Protein AF-A0A914QBK5-F1 (afdb_monomer_lite)

Sequence (178 aa):
MEVYVLMELKKSNAKHFCDILDRGRANGYNFVVMTLVGPSFDFNITSPKSVKTVRHLAAEFLKENKLNKFKLKKSIVLQTVQHIHCIELTKGSLPWKHLESRDEIGQLKEKCRGESIKLLMGGCPKEYVTILDYIDNICYYHTPDYNLIRQHFKTALQINNLNEYPYDWENQPHQLNN

InterPro domains:
  IPR011009 Protein kinase-like domain superfamily [SSF56112] (2-170)
  IPR050235 Casein kinase 1/Serine/threonine-protein kinase-like [PTHR11909] (87-170)

Foldseek 3Di:
DVVVVLVLCVVVVQPPDWHWDDWDDDPNDTDTDTDDDDDDCVVPLQDAFDLLQLLVVVVSVLVRVVSCPPPPLPQLVVVVVSLLVSLSNRVSHDPCRPPDDPVVVVVVVVCCLPPVVCSRCVPHQPLSVVVSVQSVPDDSNDDDPSVSNSVSSVVSCVVVVHDSDDGPVVPPPPPPPD

Radius of gyration: 18.64 Å; chains: 1; bounding box: 45×42×41 Å

Organism: NCBI:txid227884

Structure (mmCIF, N/CA/C/O backbone):
data_AF-A0A914QBK5-F1
#
_entry.id   AF-A0A914QBK5-F1
#
loop_
_atom_site.group_PDB
_atom_site.id
_atom_site.type_symbol
_atom_site.label_atom_id
_atom_site.label_alt_id
_atom_site.label_comp_id
_atom_site.label_asym_id
_atom_site.label_entity_id
_atom_site.label_seq_id
_atom_site.pdbx_PDB_ins_code
_atom_site.Cartn_x
_atom_site.Cartn_y
_atom_site.Cartn_z
_atom_site.occupancy
_atom_site.B_iso_or_equiv
_atom_site.auth_seq_id
_atom_site.auth_comp_id
_atom_site.auth_asym_id
_atom_site.auth_atom_id
_atom_site.pdbx_PDB_model_num
ATOM 1 N N . MET A 1 1 ? 9.751 -9.970 -19.995 1.00 58.66 1 MET A N 1
ATOM 2 C CA . MET A 1 1 ? 8.440 -9.482 -19.511 1.00 58.66 1 MET A CA 1
ATOM 3 C C . MET A 1 1 ? 8.565 -8.070 -18.940 1.00 58.66 1 MET A C 1
ATOM 5 O O . MET A 1 1 ? 7.857 -7.195 -19.409 1.00 58.66 1 MET A O 1
ATOM 9 N N . GLU A 1 2 ? 9.510 -7.812 -18.034 1.00 72.56 2 GLU A N 1
ATOM 10 C CA . GLU A 1 2 ? 9.724 -6.500 -17.382 1.00 72.56 2 GLU A CA 1
ATOM 11 C C . GLU A 1 2 ? 9.991 -5.341 -18.352 1.00 72.56 2 GLU A C 1
ATOM 13 O O . GLU A 1 2 ? 9.315 -4.320 -18.305 1.00 72.56 2 GLU A O 1
ATOM 18 N N . VAL A 1 3 ? 10.903 -5.529 -19.308 1.00 82.06 3 VAL A N 1
ATOM 19 C CA . VAL A 1 3 ? 11.221 -4.522 -20.334 1.00 82.06 3 VAL A CA 1
ATOM 20 C C . VAL A 1 3 ? 9.985 -4.071 -21.121 1.00 82.06 3 VAL A C 1
ATOM 22 O O . VAL A 1 3 ? 9.839 -2.895 -21.435 1.00 82.06 3 VAL A O 1
ATOM 25 N N . TYR A 1 4 ? 9.103 -5.012 -21.467 1.00 79.00 4 TYR A N 1
ATOM 26 C CA . TYR A 1 4 ? 7.877 -4.709 -22.204 1.00 79.00 4 TYR A CA 1
ATOM 27 C C . TYR A 1 4 ? 6.926 -3.859 -21.354 1.00 79.00 4 TYR A C 1
ATOM 29 O O . TYR A 1 4 ? 6.390 -2.873 -21.844 1.00 79.00 4 TYR A O 1
ATOM 37 N N . VAL A 1 5 ? 6.787 -4.197 -20.069 1.00 77.19 5 VAL A N 1
ATOM 38 C CA . VAL A 1 5 ? 5.966 -3.435 -19.119 1.00 77.19 5 VAL A CA 1
ATOM 39 C C . VAL A 1 5 ? 6.478 -1.999 -18.989 1.00 77.19 5 VAL A C 1
ATOM 41 O O . VAL A 1 5 ? 5.698 -1.069 -19.168 1.00 77.19 5 VAL A O 1
ATOM 44 N N . LEU A 1 6 ? 7.784 -1.800 -18.776 1.00 79.19 6 LEU A N 1
ATOM 45 C CA . LEU A 1 6 ? 8.369 -0.455 -18.662 1.00 79.19 6 LEU A CA 1
ATOM 46 C C . LEU A 1 6 ? 8.215 0.371 -19.947 1.00 79.19 6 LEU A C 1
ATOM 48 O O . LEU A 1 6 ? 7.968 1.573 -19.887 1.00 79.19 6 LEU A O 1
ATOM 52 N N . MET A 1 7 ? 8.304 -0.262 -21.120 1.00 80.25 7 MET A N 1
ATOM 53 C CA . MET A 1 7 ? 8.061 0.424 -22.392 1.00 80.25 7 MET A CA 1
ATOM 54 C C . MET A 1 7 ? 6.616 0.894 -22.548 1.00 80.25 7 MET A C 1
ATOM 56 O O . MET A 1 7 ? 6.386 2.012 -23.006 1.00 80.25 7 MET A O 1
ATOM 60 N N . GLU A 1 8 ? 5.642 0.061 -22.187 1.00 78.62 8 GLU A N 1
ATOM 61 C CA . GLU A 1 8 ? 4.226 0.433 -22.258 1.00 78.62 8 GLU A CA 1
ATOM 62 C C . GLU A 1 8 ? 3.874 1.526 -21.241 1.00 78.62 8 GLU A C 1
ATOM 64 O O . GLU A 1 8 ? 3.159 2.471 -21.577 1.00 78.62 8 GLU A O 1
ATOM 69 N N . LEU A 1 9 ? 4.448 1.465 -20.037 1.00 76.31 9 LEU A N 1
ATOM 70 C CA . LEU A 1 9 ? 4.283 2.500 -19.015 1.00 76.31 9 LEU A CA 1
ATOM 71 C C . LEU A 1 9 ? 4.837 3.852 -19.481 1.00 76.31 9 LEU A C 1
ATOM 73 O O . LEU A 1 9 ? 4.126 4.856 -19.394 1.00 76.31 9 LEU A O 1
ATOM 77 N N . LYS A 1 10 ? 6.030 3.864 -20.088 1.00 82.06 10 LYS A N 1
ATOM 78 C CA . LYS A 1 10 ? 6.623 5.070 -20.682 1.00 82.06 10 LYS A CA 1
ATOM 79 C C . LYS A 1 10 ? 5.752 5.657 -21.796 1.00 82.06 10 LYS A C 1
ATOM 81 O O . LYS A 1 10 ? 5.478 6.853 -21.798 1.00 82.06 10 LYS A O 1
ATOM 86 N N . LYS A 1 11 ? 5.241 4.824 -22.715 1.00 82.12 11 LYS A N 1
ATOM 87 C CA . LYS A 1 11 ? 4.301 5.269 -23.771 1.00 82.12 11 LYS A CA 1
ATOM 88 C C . LYS A 1 11 ? 3.033 5.891 -23.196 1.00 82.12 11 LYS A C 1
ATOM 90 O O . LYS A 1 11 ? 2.472 6.810 -23.782 1.00 82.12 11 LYS 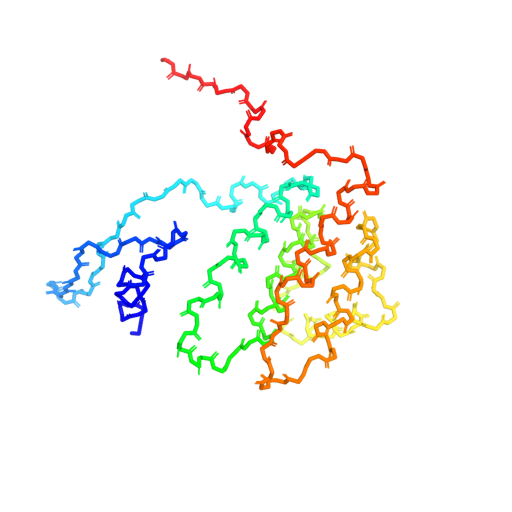A O 1
ATOM 95 N N . SER A 1 12 ? 2.573 5.368 -22.065 1.00 74.94 12 SER A N 1
ATOM 96 C CA . SER A 1 12 ? 1.387 5.865 -21.376 1.00 74.94 12 SER A CA 1
ATOM 97 C C . SER A 1 12 ? 1.640 7.096 -20.496 1.00 74.94 12 SER A C 1
ATOM 99 O O . SER A 1 12 ? 0.701 7.600 -19.882 1.00 74.94 12 SER A O 1
ATOM 101 N N . ASN A 1 13 ? 2.883 7.594 -20.463 1.00 75.50 13 ASN A N 1
ATOM 102 C CA . ASN A 1 13 ? 3.324 8.711 -19.632 1.00 75.50 13 ASN A CA 1
ATOM 103 C C . ASN A 1 13 ? 2.997 8.492 -18.140 1.00 75.50 13 ASN A C 1
ATOM 105 O O . ASN A 1 13 ? 2.499 9.390 -17.452 1.00 75.50 13 ASN A O 1
ATOM 109 N N . ALA A 1 14 ? 3.219 7.260 -17.664 1.00 69.94 14 ALA A N 1
ATOM 110 C CA . ALA A 1 14 ? 3.072 6.903 -16.258 1.00 69.94 14 ALA A CA 1
ATOM 111 C C . ALA A 1 14 ? 4.100 7.676 -15.418 1.00 69.94 14 ALA A C 1
ATOM 113 O O . ALA A 1 14 ? 5.273 7.720 -15.772 1.00 69.94 14 ALA A O 1
ATOM 114 N N . LYS A 1 15 ? 3.664 8.307 -14.324 1.00 65.88 15 LYS A N 1
ATOM 115 C CA . LYS A 1 15 ? 4.481 9.298 -13.602 1.00 65.88 15 LYS A CA 1
ATOM 116 C C . LYS A 1 15 ? 5.335 8.739 -12.463 1.00 65.88 15 LYS A C 1
ATOM 118 O O . LYS A 1 15 ? 6.256 9.427 -12.038 1.00 65.88 15 LYS A O 1
ATOM 123 N N . HIS A 1 16 ? 5.037 7.552 -11.945 1.00 71.94 16 HIS A N 1
ATOM 124 C CA . HIS A 1 16 ? 5.698 6.977 -10.766 1.00 71.94 16 HIS A CA 1
ATOM 125 C C . HIS A 1 16 ? 6.329 5.610 -11.060 1.00 71.94 16 HIS A C 1
ATOM 127 O O . HIS A 1 16 ? 6.639 4.846 -10.148 1.00 71.94 16 HIS A O 1
ATOM 133 N N . PHE A 1 17 ? 6.610 5.343 -12.336 1.00 76.25 17 PHE A N 1
ATOM 134 C CA . PHE A 1 17 ? 7.480 4.255 -12.766 1.00 76.25 17 PHE A CA 1
ATOM 135 C C . PHE A 1 17 ? 8.795 4.804 -13.300 1.00 76.25 17 PHE A C 1
ATOM 137 O O . PHE A 1 17 ? 8.846 5.908 -13.839 1.00 76.25 17 PHE A O 1
ATOM 144 N N . CYS A 1 18 ? 9.857 4.006 -13.185 1.00 80.19 18 CYS A N 1
ATOM 145 C CA . CYS A 1 18 ? 11.120 4.344 -13.820 1.00 80.19 18 CYS A CA 1
ATOM 146 C C . CYS A 1 18 ? 10.957 4.353 -15.342 1.00 80.19 18 CYS A C 1
ATOM 148 O O . CYS A 1 18 ? 10.431 3.401 -15.929 1.00 80.19 18 CYS A O 1
ATOM 150 N N . ASP A 1 19 ? 11.484 5.387 -15.986 1.00 84.50 19 ASP A N 1
ATOM 151 C CA . ASP A 1 19 ? 11.552 5.417 -17.436 1.00 84.50 19 ASP A CA 1
ATOM 152 C C . ASP A 1 19 ? 12.662 4.492 -17.912 1.00 84.50 19 ASP A C 1
ATOM 154 O O . ASP A 1 19 ? 13.811 4.590 -17.477 1.00 84.50 19 ASP A O 1
ATOM 158 N N . ILE A 1 20 ? 12.333 3.619 -18.863 1.00 89.62 20 ILE A N 1
ATOM 159 C CA . ILE A 1 20 ? 13.346 2.854 -19.583 1.00 89.62 20 ILE A CA 1
ATOM 160 C C . ILE A 1 20 ? 14.087 3.779 -20.553 1.00 89.62 20 ILE A C 1
ATOM 162 O O . ILE A 1 20 ? 13.474 4.478 -21.370 1.00 89.62 20 ILE A O 1
ATOM 166 N N . LEU A 1 21 ? 15.411 3.801 -20.441 1.00 90.38 21 LEU A N 1
ATOM 167 C CA . LEU A 1 21 ? 16.316 4.583 -21.280 1.00 90.38 21 LEU A CA 1
ATOM 168 C C . LEU A 1 21 ? 16.916 3.708 -22.378 1.00 90.38 21 LEU A C 1
ATOM 170 O O . LEU A 1 21 ? 16.910 4.110 -23.537 1.00 90.38 21 LEU A O 1
ATOM 174 N N . ASP A 1 22 ? 17.363 2.501 -22.024 1.00 92.12 22 ASP A N 1
ATOM 175 C CA . ASP A 1 22 ? 17.978 1.562 -22.9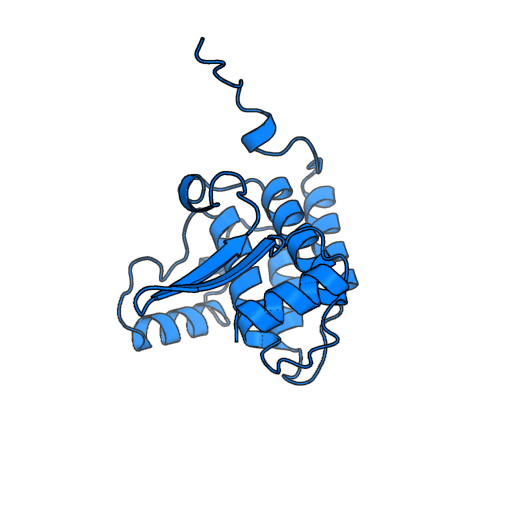62 1.00 92.12 22 ASP A CA 1
ATOM 176 C C . ASP A 1 22 ? 17.807 0.097 -22.517 1.00 92.12 22 ASP A C 1
ATOM 178 O O . ASP A 1 22 ? 17.439 -0.197 -21.376 1.00 92.12 22 ASP A O 1
ATOM 182 N N . ARG A 1 23 ? 18.046 -0.843 -23.432 1.00 92.00 23 ARG A N 1
ATOM 183 C CA . ARG A 1 23 ? 18.029 -2.287 -23.188 1.00 92.00 23 ARG A CA 1
ATOM 184 C C . ARG A 1 23 ? 18.933 -3.010 -24.175 1.00 92.00 23 ARG A C 1
ATOM 186 O O . ARG A 1 23 ? 18.990 -2.658 -25.349 1.00 92.00 23 ARG A O 1
ATOM 193 N N . GLY A 1 24 ? 19.516 -4.122 -23.754 1.00 92.56 24 GLY A N 1
ATOM 194 C CA . GLY A 1 24 ? 20.304 -4.920 -24.680 1.00 92.56 24 GLY A CA 1
ATOM 195 C C . GLY A 1 24 ? 20.820 -6.217 -24.098 1.00 92.56 24 GLY A C 1
ATOM 196 O O . GLY A 1 24 ? 20.492 -6.614 -22.978 1.00 92.56 24 GLY A O 1
ATOM 197 N N . ARG A 1 25 ? 21.642 -6.880 -24.909 1.00 95.31 25 ARG A N 1
ATOM 198 C CA . ARG A 1 25 ? 22.395 -8.065 -24.526 1.00 95.31 25 ARG A CA 1
ATOM 199 C C . ARG A 1 25 ? 23.855 -7.847 -24.891 1.00 95.31 25 ARG A C 1
ATOM 201 O O . ARG A 1 25 ? 24.153 -7.575 -26.049 1.00 95.31 25 ARG A O 1
ATOM 208 N N . ALA A 1 26 ? 24.747 -7.977 -23.921 1.00 92.56 26 ALA A N 1
ATOM 209 C CA . ALA A 1 26 ? 26.184 -7.823 -24.115 1.00 92.56 26 ALA A CA 1
ATOM 210 C C . ALA A 1 26 ? 26.927 -8.858 -23.267 1.00 92.56 26 ALA A C 1
ATOM 212 O O . ALA A 1 26 ? 26.562 -9.095 -22.117 1.00 92.56 26 ALA A O 1
ATOM 213 N N . ASN A 1 27 ? 27.953 -9.496 -23.840 1.00 92.38 27 ASN A N 1
ATOM 214 C CA . ASN A 1 27 ? 28.813 -10.470 -23.151 1.00 92.38 27 ASN A CA 1
ATOM 215 C C . ASN A 1 27 ? 28.043 -11.580 -22.407 1.00 92.38 27 ASN A C 1
ATOM 217 O O . ASN A 1 27 ? 28.422 -11.994 -21.320 1.00 92.38 27 ASN A O 1
ATOM 221 N N . GLY A 1 28 ? 26.924 -12.041 -22.977 1.00 93.75 28 GLY A N 1
ATOM 222 C CA . GLY A 1 28 ? 26.072 -13.070 -22.370 1.00 93.75 28 GLY A CA 1
ATOM 223 C C . GLY A 1 28 ? 25.053 -12.560 -21.344 1.00 93.75 28 GLY A C 1
ATOM 224 O O . GLY A 1 28 ? 24.123 -13.299 -21.028 1.00 93.75 28 GLY A O 1
ATOM 225 N N . TYR A 1 29 ? 25.140 -11.302 -20.910 1.00 91.94 29 TYR A N 1
ATOM 226 C CA . TYR A 1 29 ? 24.214 -10.682 -19.962 1.00 91.94 29 TYR A CA 1
ATOM 227 C C . TYR A 1 29 ? 23.117 -9.896 -20.673 1.00 91.94 29 TYR A C 1
ATOM 229 O O . TYR A 1 29 ? 23.353 -9.287 -21.715 1.00 91.94 29 TYR A O 1
ATOM 237 N N . ASN A 1 30 ? 21.924 -9.876 -20.081 1.00 92.50 30 ASN A N 1
ATOM 238 C CA . ASN A 1 30 ? 20.850 -8.965 -20.467 1.00 92.50 30 ASN A CA 1
ATOM 239 C C . ASN A 1 30 ? 20.867 -7.766 -19.516 1.00 92.50 30 ASN A C 1
ATOM 241 O O . ASN A 1 30 ? 20.976 -7.961 -18.307 1.00 92.50 30 ASN A O 1
ATOM 245 N N . PHE A 1 31 ? 20.733 -6.552 -20.044 1.00 91.50 31 PHE A N 1
ATOM 246 C CA . PHE A 1 31 ? 20.705 -5.334 -19.236 1.00 91.50 31 PHE A CA 1
ATOM 247 C C . PHE A 1 31 ? 19.519 -4.439 -19.597 1.00 91.50 31 PHE A C 1
ATOM 249 O O . PHE A 1 31 ? 19.007 -4.456 -20.722 1.00 91.50 31 PHE A O 1
ATOM 256 N N . VAL A 1 32 ? 19.104 -3.642 -18.615 1.00 93.00 32 VAL A N 1
ATOM 257 C CA . VAL A 1 32 ? 18.083 -2.603 -18.736 1.00 93.00 32 VAL A CA 1
ATOM 258 C C . VAL A 1 32 ? 18.642 -1.348 -18.088 1.00 93.00 32 VAL A C 1
ATOM 260 O O . VAL A 1 32 ? 19.065 -1.386 -16.935 1.00 93.00 32 VAL A O 1
ATOM 263 N N . VAL A 1 33 ? 18.647 -0.246 -18.829 1.00 92.44 33 VAL A N 1
ATOM 264 C CA . VAL A 1 33 ? 19.004 1.075 -18.318 1.00 92.44 33 VAL A CA 1
ATOM 265 C C . VAL A 1 33 ? 17.709 1.824 -18.061 1.00 92.44 33 VAL A C 1
ATOM 267 O O . VAL A 1 33 ? 16.864 1.941 -18.950 1.00 92.44 33 VAL A O 1
ATOM 270 N N . MET A 1 34 ? 17.543 2.323 -16.844 1.00 93.06 34 MET A N 1
ATOM 271 C CA . MET A 1 34 ? 16.353 3.049 -16.412 1.00 93.06 34 MET A CA 1
ATOM 272 C C . MET A 1 34 ? 16.737 4.246 -15.548 1.00 93.06 34 MET A C 1
ATOM 274 O O . MET A 1 34 ? 17.873 4.339 -15.085 1.00 93.06 34 MET A O 1
ATOM 278 N N . THR A 1 35 ? 15.801 5.168 -15.344 1.00 89.81 35 THR A N 1
ATOM 279 C CA . THR A 1 35 ? 16.006 6.317 -14.456 1.00 89.81 35 THR A CA 1
ATOM 280 C C . THR A 1 35 ? 16.355 5.874 -13.039 1.00 89.81 35 THR A C 1
ATOM 282 O O . THR A 1 35 ? 15.668 5.028 -12.463 1.00 89.81 35 THR A O 1
ATOM 285 N N . LEU A 1 36 ? 17.390 6.488 -12.466 1.00 85.69 36 LEU A N 1
ATOM 286 C CA . LEU A 1 36 ? 17.716 6.343 -11.052 1.00 85.69 36 LEU A CA 1
ATOM 287 C C . LEU A 1 36 ? 16.701 7.130 -10.215 1.00 85.69 36 LEU A C 1
ATOM 289 O O . LEU A 1 36 ? 16.407 8.286 -10.517 1.00 85.69 36 LEU A O 1
ATOM 293 N N . VAL A 1 37 ? 16.176 6.497 -9.171 1.00 83.50 37 VAL A N 1
ATOM 294 C CA . VAL A 1 37 ? 15.228 7.102 -8.227 1.00 83.50 37 VAL A CA 1
ATOM 295 C C . VAL A 1 37 ? 15.860 7.226 -6.844 1.00 83.50 37 VAL A C 1
ATOM 297 O O . VAL A 1 37 ? 16.957 6.722 -6.603 1.00 83.50 37 VAL A O 1
ATOM 300 N N . GLY A 1 38 ? 15.177 7.936 -5.947 1.00 78.06 38 GLY A N 1
ATOM 301 C CA . GLY A 1 38 ? 15.612 8.109 -4.564 1.00 78.06 38 GLY A CA 1
ATOM 302 C C . GLY A 1 38 ? 15.634 6.806 -3.746 1.00 78.06 38 GLY A C 1
ATOM 303 O O . GLY A 1 38 ? 15.395 5.720 -4.279 1.00 78.06 38 GLY A O 1
ATOM 304 N N . PRO A 1 39 ? 15.911 6.911 -2.434 1.00 71.88 39 PRO A N 1
ATOM 305 C CA . PRO A 1 39 ? 15.983 5.764 -1.532 1.00 71.88 39 PRO A CA 1
ATOM 306 C C . PRO A 1 39 ? 14.729 4.887 -1.589 1.00 71.88 39 PRO A C 1
ATOM 308 O O . PRO A 1 39 ? 13.607 5.396 -1.642 1.00 71.88 39 PRO A O 1
ATOM 311 N N . SER A 1 40 ? 14.917 3.566 -1.528 1.00 66.88 40 SER A N 1
ATOM 312 C CA . SER A 1 40 ? 13.800 2.637 -1.380 1.00 66.88 40 SER A CA 1
ATOM 313 C C . SER A 1 40 ? 13.114 2.833 -0.027 1.00 66.88 40 SER A C 1
ATOM 315 O O . SER A 1 40 ? 13.728 3.239 0.966 1.00 66.88 40 SER A O 1
ATOM 317 N N . PHE A 1 41 ? 11.821 2.510 0.028 1.00 57.94 41 PHE A N 1
ATOM 318 C CA . PHE A 1 41 ? 11.045 2.590 1.266 1.00 57.94 41 PHE A CA 1
ATOM 319 C C . PHE A 1 41 ? 11.628 1.721 2.389 1.00 57.94 41 PHE A C 1
ATOM 321 O O . PHE A 1 41 ? 11.438 2.061 3.555 1.00 57.94 41 PHE A O 1
ATOM 328 N N . ASP A 1 42 ? 12.402 0.680 2.062 1.00 59.12 42 ASP A N 1
ATOM 329 C CA . ASP A 1 42 ? 13.058 -0.220 3.021 1.00 59.12 42 ASP A CA 1
ATOM 330 C C . ASP A 1 42 ? 13.887 0.513 4.078 1.00 59.12 42 ASP A C 1
ATOM 332 O O . ASP A 1 42 ? 13.885 0.116 5.242 1.00 59.12 42 ASP A O 1
ATOM 336 N N . PHE A 1 43 ? 14.517 1.636 3.717 1.00 48.34 43 PHE A N 1
ATOM 337 C CA . PHE A 1 43 ? 15.313 2.432 4.654 1.00 48.34 43 PHE A CA 1
ATOM 338 C C . PHE A 1 43 ? 14.464 3.109 5.749 1.00 48.34 43 PHE A C 1
ATOM 340 O O . PHE A 1 43 ? 14.988 3.585 6.752 1.00 48.34 43 PHE A O 1
ATOM 347 N N . ASN A 1 44 ? 13.140 3.155 5.576 1.00 51.12 44 ASN A N 1
ATOM 348 C CA . ASN A 1 44 ? 12.221 3.928 6.403 1.00 51.12 44 ASN A CA 1
ATOM 349 C C . ASN A 1 44 ? 11.089 3.100 7.045 1.00 51.12 44 ASN A C 1
ATOM 351 O O . ASN A 1 44 ? 10.382 3.645 7.890 1.00 51.12 44 ASN A O 1
ATOM 355 N N . ILE A 1 45 ? 10.904 1.819 6.701 1.00 52.31 45 ILE A N 1
ATOM 356 C CA . ILE A 1 45 ? 9.797 0.967 7.206 1.00 52.31 45 ILE A CA 1
ATOM 357 C C . ILE A 1 45 ? 9.950 0.595 8.698 1.00 52.31 45 ILE A C 1
ATOM 359 O O . ILE A 1 45 ? 8.981 0.205 9.343 1.00 52.31 45 ILE A O 1
ATOM 363 N N . THR A 1 46 ? 11.137 0.745 9.292 1.00 53.75 46 THR A N 1
ATOM 364 C CA . THR A 1 46 ? 11.392 0.407 10.709 1.00 53.75 46 THR A CA 1
ATOM 365 C C . THR A 1 46 ? 10.681 1.315 11.714 1.00 53.75 46 THR A C 1
ATOM 367 O O . THR A 1 46 ? 10.531 0.927 12.870 1.00 53.75 46 THR A O 1
ATOM 370 N N . SER A 1 47 ? 10.208 2.492 11.292 1.00 61.19 47 SER A N 1
ATOM 371 C CA . SER A 1 47 ? 9.389 3.385 12.119 1.00 61.19 47 SER A CA 1
ATOM 372 C C . SER A 1 47 ? 7.958 3.468 11.579 1.00 61.19 47 SER A C 1
ATOM 374 O O . SER A 1 47 ? 7.785 3.655 10.370 1.00 61.19 47 SER A O 1
ATOM 376 N N . PRO A 1 48 ? 6.931 3.382 12.449 1.00 66.12 48 PRO A N 1
ATOM 377 C CA . PRO A 1 48 ? 5.553 3.678 12.074 1.00 66.12 48 PRO A CA 1
ATOM 378 C C . PRO A 1 48 ? 5.456 5.030 11.362 1.00 66.12 48 PRO A C 1
ATOM 380 O O . PRO A 1 48 ? 5.979 6.040 11.837 1.00 66.12 48 PRO A O 1
ATOM 383 N N . LYS A 1 49 ? 4.793 5.046 10.210 1.00 70.50 49 LYS A N 1
ATOM 384 C CA . LYS A 1 49 ? 4.513 6.245 9.424 1.00 70.50 49 LYS A CA 1
ATOM 385 C C . LYS A 1 49 ? 3.154 6.800 9.784 1.00 70.50 49 LYS A C 1
ATOM 387 O O . LYS A 1 49 ? 2.213 6.072 10.102 1.00 70.50 49 LYS A O 1
ATOM 392 N N . SER A 1 50 ? 3.046 8.116 9.699 1.00 69.75 50 SER A N 1
ATOM 393 C CA . SER A 1 50 ? 1.784 8.788 9.951 1.00 69.75 50 SER A CA 1
ATOM 394 C C . SER A 1 50 ? 0.757 8.449 8.863 1.00 69.75 50 SER A C 1
ATOM 396 O O . SER A 1 50 ? 1.089 8.196 7.701 1.00 69.75 50 SER A O 1
ATOM 398 N N . VAL A 1 51 ? -0.528 8.492 9.224 1.00 68.19 51 VAL A N 1
ATOM 399 C CA . VAL A 1 51 ? -1.645 8.208 8.302 1.00 68.19 51 VAL A CA 1
ATOM 400 C C . VAL A 1 51 ? -1.601 9.115 7.057 1.00 68.19 51 VAL A C 1
ATOM 402 O O . VAL A 1 51 ? -1.971 8.682 5.965 1.00 68.19 51 VAL A O 1
ATOM 405 N N . LYS A 1 52 ? -1.077 10.348 7.178 1.00 72.38 52 LYS A N 1
ATOM 406 C CA . LYS A 1 52 ? -0.866 11.278 6.047 1.00 72.38 52 LYS A CA 1
ATOM 407 C C . LYS A 1 52 ? 0.100 10.714 5.001 1.00 72.38 52 LYS A C 1
ATOM 409 O O . LYS A 1 52 ? -0.231 10.709 3.813 1.00 72.38 52 LYS A O 1
ATOM 414 N N . THR A 1 53 ? 1.229 10.168 5.450 1.00 69.38 53 THR A N 1
ATOM 415 C CA . THR A 1 53 ? 2.265 9.560 4.614 1.00 69.38 53 THR A CA 1
ATOM 416 C C . THR A 1 53 ? 1.736 8.305 3.937 1.00 69.38 53 THR A C 1
ATOM 418 O O . THR A 1 53 ? 1.858 8.151 2.723 1.00 69.38 53 THR A O 1
ATOM 421 N N . VAL A 1 54 ? 1.063 7.441 4.700 1.00 70.81 54 VAL A N 1
ATOM 422 C CA . VAL A 1 54 ? 0.480 6.201 4.176 1.00 70.81 54 VAL A CA 1
ATOM 423 C C . VAL A 1 54 ? -0.567 6.486 3.105 1.00 70.81 54 VAL A C 1
ATOM 425 O O . VAL A 1 54 ? -0.544 5.852 2.050 1.00 70.81 54 VAL A O 1
ATOM 428 N N . ARG A 1 55 ? -1.444 7.476 3.320 1.00 70.25 55 ARG A N 1
ATOM 429 C CA . ARG A 1 55 ? -2.404 7.881 2.292 1.00 70.25 55 ARG A CA 1
ATOM 430 C C . ARG A 1 55 ? -1.707 8.425 1.056 1.00 70.25 55 ARG A C 1
ATOM 432 O O . ARG A 1 55 ? -2.152 8.092 -0.033 1.00 70.25 55 ARG A O 1
ATOM 439 N N . HIS A 1 56 ? -0.691 9.278 1.184 1.00 69.69 56 HIS A N 1
ATOM 440 C CA . HIS A 1 56 ? -0.027 9.824 0.001 1.00 69.69 56 HIS A CA 1
ATOM 441 C C . HIS A 1 56 ? 0.555 8.706 -0.861 1.00 69.69 56 HIS A C 1
ATOM 443 O O . HIS A 1 56 ? 0.234 8.624 -2.043 1.00 69.69 56 HIS A O 1
ATOM 449 N N . LEU A 1 57 ? 1.295 7.786 -0.240 1.00 67.38 57 LEU A N 1
ATOM 450 C CA . LEU A 1 57 ? 1.840 6.619 -0.925 1.00 67.38 57 LEU A CA 1
ATOM 451 C C . LEU A 1 57 ? 0.726 5.801 -1.578 1.00 67.38 57 LEU A C 1
ATOM 453 O O . LEU A 1 57 ? 0.773 5.553 -2.782 1.00 67.38 57 LEU A O 1
ATOM 457 N N . ALA A 1 58 ? -0.334 5.477 -0.833 1.00 67.94 58 ALA A N 1
ATOM 458 C CA . ALA A 1 58 ? -1.499 4.793 -1.385 1.00 67.94 58 ALA A CA 1
ATOM 459 C C . ALA A 1 58 ? -2.106 5.563 -2.573 1.00 67.94 58 ALA A C 1
ATOM 461 O O . ALA A 1 58 ? -2.406 4.976 -3.606 1.00 67.94 58 ALA A O 1
ATOM 462 N N . ALA A 1 59 ? -2.257 6.882 -2.471 1.00 66.62 59 ALA A N 1
ATOM 463 C CA . ALA A 1 59 ? -2.857 7.729 -3.489 1.00 66.62 59 ALA A CA 1
ATOM 464 C C . ALA A 1 59 ? -2.009 7.822 -4.763 1.00 66.62 59 ALA A C 1
ATOM 466 O O . ALA A 1 59 ? -2.610 7.837 -5.843 1.00 66.62 59 ALA A O 1
ATOM 467 N N . GLU A 1 60 ? -0.680 7.882 -4.650 1.00 65.69 60 GLU A N 1
ATOM 468 C CA . GLU A 1 60 ? 0.246 7.832 -5.787 1.00 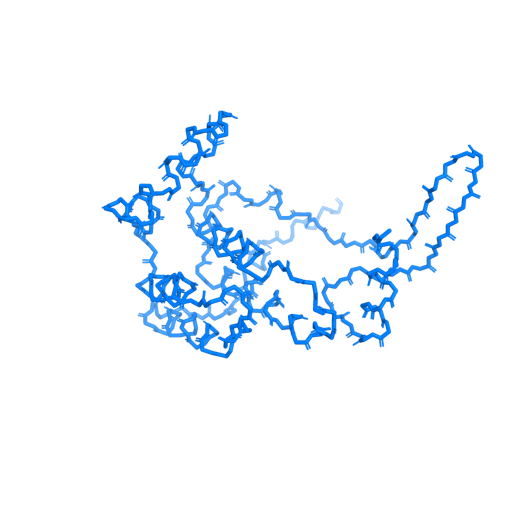65.69 60 GLU A CA 1
ATOM 469 C C . GLU A 1 60 ? 0.152 6.474 -6.483 1.00 65.69 60 GLU A C 1
ATOM 471 O O . GLU A 1 60 ? -0.215 6.424 -7.655 1.00 65.69 60 GLU A O 1
ATOM 476 N N . PHE A 1 61 ? 0.277 5.363 -5.753 1.00 63.12 61 PHE A N 1
ATOM 477 C CA . PHE A 1 61 ? 0.118 4.026 -6.340 1.00 63.12 61 PHE A CA 1
ATOM 478 C C . PHE A 1 61 ? -1.267 3.809 -6.983 1.00 63.12 61 PHE A C 1
ATOM 480 O O . PHE A 1 61 ? -1.411 3.178 -8.031 1.00 63.12 61 PHE A O 1
ATOM 487 N N . LEU A 1 62 ? -2.332 4.349 -6.383 1.00 63.00 62 LEU A N 1
ATOM 488 C CA . LEU A 1 62 ? -3.680 4.271 -6.945 1.00 63.00 62 LEU A CA 1
ATOM 489 C C . LEU A 1 62 ? -3.864 5.160 -8.188 1.00 63.00 62 LEU A C 1
ATOM 491 O O . LEU A 1 62 ? -4.841 4.969 -8.914 1.00 63.00 62 LEU A O 1
ATOM 495 N N . LYS A 1 63 ? -3.029 6.193 -8.417 1.00 62.06 63 LYS A N 1
ATOM 496 C CA . LYS A 1 63 ? -3.168 7.083 -9.600 1.00 62.06 63 LYS A CA 1
ATOM 497 C C . LYS A 1 63 ? -2.759 6.327 -10.856 1.00 62.06 63 LYS A C 1
ATOM 499 O O . LYS A 1 63 ? -3.339 6.539 -11.918 1.00 62.06 63 LYS A O 1
ATOM 504 N N . GLU A 1 64 ? -1.838 5.390 -10.700 1.00 54.88 64 GLU A N 1
ATOM 505 C CA . GLU A 1 64 ? -1.229 4.646 -11.795 1.00 54.88 64 GLU A CA 1
ATOM 506 C C . GLU A 1 64 ? -2.056 3.463 -12.275 1.00 54.88 64 GLU A C 1
ATOM 508 O O . GLU A 1 64 ? -1.995 3.097 -13.445 1.00 54.88 64 GLU A O 1
ATOM 513 N N . ASN A 1 65 ? -2.928 2.921 -11.424 1.00 54.50 65 ASN A N 1
ATOM 514 C CA . ASN A 1 65 ? -3.820 1.828 -11.810 1.00 54.50 65 ASN A CA 1
ATOM 515 C C . ASN A 1 65 ? -4.875 2.224 -12.865 1.00 54.50 65 ASN A C 1
ATOM 517 O O . ASN A 1 65 ? -5.504 1.344 -13.454 1.00 54.50 65 ASN A O 1
ATOM 521 N N . LYS A 1 66 ? -5.037 3.522 -13.174 1.00 47.97 66 LYS A N 1
ATOM 522 C CA . LYS A 1 66 ? -5.822 3.985 -14.335 1.00 47.97 66 LYS A CA 1
ATOM 523 C C . LYS A 1 66 ? -5.179 3.618 -15.683 1.00 47.97 66 LYS A C 1
ATOM 525 O O . LYS A 1 66 ? -5.882 3.606 -16.689 1.00 47.97 66 LYS A O 1
ATOM 530 N N . LEU A 1 67 ? -3.883 3.293 -15.714 1.00 46.31 67 LEU A N 1
ATOM 531 C CA . LEU A 1 67 ? -3.148 2.911 -16.928 1.00 46.31 67 LEU A CA 1
ATOM 532 C C . LEU A 1 67 ? -3.234 1.413 -17.258 1.00 46.31 67 LEU A C 1
ATOM 534 O O . LEU A 1 67 ? -2.677 0.971 -18.264 1.00 46.31 67 LEU A O 1
ATOM 538 N N . ASN A 1 68 ? -3.992 0.629 -16.482 1.00 48.22 68 ASN A N 1
ATOM 539 C CA . ASN A 1 68 ? -4.225 -0.795 -16.733 1.00 48.22 68 ASN A CA 1
ATOM 540 C C . ASN A 1 68 ? -5.167 -1.035 -17.932 1.00 48.22 68 ASN A C 1
ATOM 542 O O . ASN A 1 68 ? -6.247 -1.608 -17.809 1.00 48.22 68 ASN A O 1
ATOM 546 N N . LYS A 1 69 ? -4.724 -0.654 -19.138 1.00 44.62 69 LYS A N 1
ATOM 547 C CA . LYS A 1 69 ? -5.174 -1.279 -20.394 1.00 44.62 69 LYS A CA 1
ATOM 548 C C . LYS A 1 69 ? -4.684 -2.726 -20.504 1.00 44.62 69 LYS A C 1
ATOM 550 O O . LYS A 1 69 ? -5.279 -3.525 -21.224 1.00 44.62 69 LYS A O 1
ATOM 555 N N . PHE A 1 70 ? -3.648 -3.095 -19.751 1.00 44.56 70 PHE A N 1
ATOM 556 C CA . PHE A 1 70 ? -3.256 -4.484 -19.581 1.00 44.56 70 PHE A CA 1
ATOM 557 C C . PHE A 1 70 ? -4.143 -5.126 -18.519 1.00 44.56 70 PHE A C 1
ATOM 559 O O . PHE A 1 70 ? -3.960 -4.921 -17.323 1.00 44.56 70 PHE A O 1
ATOM 566 N N . LYS A 1 71 ? -5.098 -5.941 -18.979 1.00 43.19 71 LYS A N 1
ATOM 567 C CA . LYS A 1 71 ? -5.821 -6.955 -18.196 1.00 43.19 71 LYS A CA 1
ATOM 568 C C . LYS A 1 71 ? -4.850 -8.004 -17.625 1.00 43.19 71 LYS A C 1
ATOM 570 O O . LYS A 1 71 ? -4.986 -9.199 -17.887 1.00 43.19 71 LYS A O 1
ATOM 575 N N . LEU A 1 72 ? -3.844 -7.595 -16.858 1.00 39.88 72 LEU A N 1
ATOM 576 C CA . LEU A 1 72 ? -3.087 -8.508 -16.019 1.00 39.88 72 LEU A CA 1
ATOM 577 C C . LEU A 1 72 ? -4.010 -8.878 -14.861 1.00 39.88 72 LEU A C 1
ATOM 579 O O . LEU A 1 72 ? -4.125 -8.182 -13.857 1.00 39.88 72 LEU A O 1
ATOM 583 N N . LYS A 1 73 ? -4.731 -9.978 -15.089 1.00 43.72 73 LYS A N 1
ATOM 584 C CA . LYS A 1 73 ? -5.561 -10.733 -14.152 1.00 43.72 73 LYS A CA 1
ATOM 585 C C . LYS A 1 73 ? -4.773 -11.078 -12.876 1.00 43.72 73 LYS A C 1
ATOM 587 O O . LYS A 1 73 ? -4.333 -12.206 -12.708 1.00 43.72 73 LYS A O 1
ATOM 592 N N . LYS A 1 74 ? -4.545 -10.105 -11.994 1.00 45.69 74 LYS A N 1
ATOM 593 C CA . LYS A 1 74 ? -3.999 -10.266 -10.631 1.00 45.69 74 LYS A CA 1
ATOM 594 C C . LYS A 1 74 ? -4.498 -9.149 -9.697 1.00 45.69 74 LYS A C 1
ATOM 596 O O . LYS A 1 74 ? -3.808 -8.781 -8.752 1.00 45.69 74 LYS A O 1
ATOM 601 N N . SER A 1 75 ? -5.698 -8.622 -9.966 1.00 50.44 75 SER A N 1
ATOM 602 C CA . SER A 1 75 ? -6.247 -7.427 -9.309 1.00 50.44 75 SER A CA 1
ATOM 603 C C . SER A 1 75 ? -6.277 -7.575 -7.783 1.00 50.44 75 SER A C 1
ATOM 605 O O . SER A 1 75 ? -5.649 -6.787 -7.088 1.00 50.44 75 SER A O 1
ATOM 607 N N . ILE A 1 76 ? -6.858 -8.654 -7.254 1.00 46.94 76 ILE A N 1
ATOM 608 C CA . ILE A 1 76 ? -7.041 -8.811 -5.800 1.00 46.94 76 ILE A CA 1
ATOM 609 C C . ILE A 1 76 ? -5.753 -9.096 -5.026 1.00 46.94 76 ILE A C 1
ATOM 611 O O . ILE A 1 76 ? -5.569 -8.542 -3.947 1.00 46.94 76 ILE A O 1
ATOM 615 N N . VAL A 1 77 ? -4.838 -9.920 -5.548 1.00 44.00 77 VAL A N 1
ATOM 616 C CA . VAL A 1 77 ? -3.598 -10.256 -4.820 1.00 44.00 77 VAL A CA 1
ATOM 617 C C . VAL A 1 77 ? -2.691 -9.030 -4.721 1.00 44.00 77 VAL A C 1
ATOM 619 O O . VAL A 1 77 ? -2.171 -8.742 -3.648 1.00 44.00 77 VAL A O 1
ATOM 622 N N . LEU A 1 78 ? -2.551 -8.269 -5.811 1.00 47.44 78 LEU A N 1
ATOM 623 C CA . LEU A 1 78 ? -1.734 -7.055 -5.827 1.00 47.44 78 LEU A CA 1
ATOM 624 C C . LEU A 1 78 ? -2.348 -5.959 -4.940 1.00 47.44 78 LEU A C 1
ATOM 626 O O . LEU A 1 78 ? -1.636 -5.309 -4.182 1.00 47.44 78 LEU A O 1
ATOM 630 N N . GLN A 1 79 ? -3.677 -5.813 -4.965 1.00 54.44 79 GLN A N 1
ATOM 631 C CA . GLN A 1 79 ? -4.397 -4.842 -4.136 1.00 54.44 79 GLN A CA 1
ATOM 632 C C . GLN A 1 79 ? -4.377 -5.226 -2.658 1.00 54.44 79 GLN A C 1
ATOM 634 O O . GLN A 1 79 ? -4.157 -4.368 -1.810 1.00 54.44 79 GLN A O 1
ATOM 639 N N . THR A 1 80 ? -4.526 -6.506 -2.329 1.00 52.81 80 THR A N 1
ATOM 640 C CA . THR A 1 80 ? -4.432 -7.000 -0.950 1.00 52.81 80 THR A CA 1
ATOM 641 C C . THR A 1 80 ? -3.032 -6.788 -0.380 1.00 52.81 80 THR A C 1
ATOM 643 O O . THR A 1 80 ? -2.899 -6.293 0.736 1.00 52.81 80 THR A O 1
ATOM 646 N N . VAL A 1 81 ? -1.983 -7.089 -1.156 1.00 56.53 81 VAL A N 1
ATOM 647 C CA . VAL A 1 81 ? -0.584 -6.840 -0.767 1.00 56.53 81 VAL A CA 1
ATOM 648 C C . VAL A 1 81 ? -0.322 -5.343 -0.579 1.00 56.53 81 VAL A C 1
ATOM 650 O O . VAL A 1 81 ? 0.324 -4.962 0.393 1.00 56.53 81 VAL A O 1
ATOM 653 N N . GLN A 1 82 ? -0.891 -4.487 -1.429 1.00 59.88 82 GLN A N 1
ATOM 654 C CA . GLN A 1 82 ? -0.755 -3.034 -1.315 1.00 59.88 82 GLN A CA 1
ATOM 655 C C . GLN A 1 82 ? -1.415 -2.471 -0.043 1.00 59.88 82 GLN A C 1
ATOM 657 O O . GLN A 1 82 ? -0.817 -1.648 0.644 1.00 59.88 82 GLN A O 1
ATOM 662 N N . HIS A 1 83 ? -2.615 -2.932 0.323 1.00 64.06 83 HIS A N 1
ATOM 663 C CA . HIS A 1 83 ? -3.291 -2.469 1.544 1.00 64.06 83 HIS A CA 1
ATOM 664 C C . HIS A 1 83 ? -2.650 -3.038 2.813 1.00 64.06 83 HIS A C 1
ATOM 666 O O . HIS A 1 83 ? -2.529 -2.332 3.812 1.00 64.06 83 HIS A O 1
ATOM 672 N N . ILE A 1 84 ? -2.173 -4.285 2.763 1.00 64.50 84 ILE A N 1
ATOM 673 C CA . ILE A 1 84 ? -1.343 -4.867 3.823 1.00 64.50 84 ILE A CA 1
ATOM 674 C C . ILE A 1 84 ? -0.070 -4.033 4.019 1.00 64.50 84 ILE A C 1
ATOM 676 O O . ILE A 1 84 ? 0.299 -3.767 5.158 1.00 64.50 84 ILE A O 1
ATOM 680 N N . HIS A 1 85 ? 0.544 -3.546 2.940 1.00 67.50 85 HIS A N 1
ATOM 681 C CA . HIS A 1 85 ? 1.696 -2.651 3.025 1.00 67.50 85 HIS A CA 1
ATOM 682 C C . HIS A 1 85 ? 1.332 -1.281 3.626 1.00 67.50 85 HIS A C 1
ATOM 684 O O . HIS A 1 85 ? 2.083 -0.749 4.434 1.00 67.50 85 HIS A O 1
ATOM 690 N N . CYS A 1 86 ? 0.148 -0.725 3.343 1.00 69.56 86 CYS A N 1
ATOM 691 C CA . CYS A 1 86 ? -0.332 0.481 4.033 1.00 69.56 86 CYS A CA 1
ATOM 692 C C . CYS A 1 86 ? -0.503 0.268 5.551 1.00 69.56 86 CYS A C 1
ATOM 694 O O . CYS A 1 86 ? -0.176 1.154 6.346 1.00 69.56 86 CYS A O 1
ATOM 696 N N . ILE A 1 87 ? -0.994 -0.903 5.964 1.00 71.19 87 ILE A N 1
ATOM 697 C CA . ILE A 1 87 ? -1.118 -1.276 7.382 1.00 71.19 87 ILE A CA 1
ATOM 698 C C . ILE A 1 87 ? 0.267 -1.446 8.011 1.00 71.19 87 ILE A C 1
ATOM 700 O O . ILE A 1 87 ? 0.512 -0.912 9.092 1.00 71.19 87 ILE A O 1
ATOM 704 N N . GLU A 1 88 ? 1.187 -2.119 7.318 1.00 73.56 88 GLU A N 1
ATOM 705 C CA . GLU A 1 88 ? 2.582 -2.265 7.739 1.00 73.56 88 GLU A CA 1
ATOM 706 C C . GLU A 1 88 ? 3.251 -0.908 7.933 1.00 73.56 88 GLU A C 1
ATOM 708 O O . GLU A 1 88 ? 3.846 -0.675 8.976 1.00 73.56 88 GLU A O 1
ATOM 713 N N . LEU A 1 89 ? 3.093 0.017 6.986 1.00 68.62 89 LEU A N 1
ATOM 714 C CA . LEU A 1 89 ? 3.628 1.369 7.112 1.00 68.62 89 LEU A CA 1
ATOM 715 C C . LEU A 1 89 ? 3.022 2.106 8.310 1.00 68.62 89 LEU A C 1
ATOM 717 O O . LEU A 1 89 ? 3.739 2.821 8.995 1.00 68.62 89 LEU A O 1
ATOM 721 N N . THR A 1 90 ? 1.734 1.912 8.607 1.00 71.00 90 THR A N 1
ATOM 722 C CA . THR A 1 90 ? 1.072 2.564 9.755 1.00 71.00 90 THR A CA 1
ATOM 723 C C . THR A 1 90 ? 1.524 1.969 11.097 1.00 71.00 90 THR A C 1
ATOM 725 O O . THR A 1 90 ? 1.598 2.686 12.090 1.00 71.00 90 THR A O 1
ATOM 728 N N . LYS A 1 91 ? 1.836 0.666 11.151 1.00 71.75 91 LYS A N 1
ATOM 729 C CA . LYS A 1 91 ? 2.210 -0.052 12.386 1.00 71.75 91 LYS A CA 1
ATOM 730 C C . LYS A 1 91 ? 3.707 -0.306 12.572 1.00 71.75 91 LYS A C 1
ATOM 732 O O . LYS A 1 91 ? 4.119 -0.712 13.654 1.00 71.75 91 LYS A O 1
ATOM 737 N N . GLY A 1 92 ? 4.512 -0.137 11.530 1.00 70.56 92 GLY A N 1
ATOM 738 C CA . GLY A 1 92 ? 5.930 -0.515 11.462 1.00 70.56 92 GLY A CA 1
ATOM 739 C C . GLY A 1 92 ? 6.196 -2.020 11.269 1.00 70.56 92 GLY A C 1
ATOM 740 O O . GLY A 1 92 ? 7.287 -2.414 10.850 1.00 70.56 92 GLY A O 1
ATOM 741 N N . SER A 1 93 ? 5.231 -2.899 11.561 1.00 73.44 93 SER A N 1
ATOM 742 C CA . SER A 1 93 ? 5.381 -4.347 11.359 1.00 73.44 93 SER A CA 1
ATOM 743 C C . SER A 1 93 ? 4.042 -5.069 11.195 1.00 73.44 93 SER A C 1
ATOM 745 O O . SER A 1 93 ? 3.008 -4.627 11.700 1.00 73.44 93 SER A O 1
ATOM 747 N N . LEU A 1 94 ? 4.069 -6.196 10.477 1.00 82.12 94 LEU A N 1
ATOM 748 C CA . LEU A 1 94 ? 2.933 -7.106 10.325 1.00 82.12 94 LEU A CA 1
ATOM 749 C C . LEU A 1 94 ? 3.014 -8.268 11.326 1.00 82.12 94 LEU A C 1
ATOM 751 O O . LEU A 1 94 ? 4.121 -8.702 11.647 1.00 82.12 94 LEU A O 1
ATOM 755 N N . PRO A 1 95 ? 1.874 -8.856 11.741 1.00 82.19 95 PRO A N 1
ATOM 756 C CA . PRO A 1 95 ? 1.859 -9.959 12.707 1.00 82.19 95 PRO A CA 1
ATOM 757 C C . PRO A 1 95 ? 2.676 -11.190 12.284 1.00 82.19 95 PRO A C 1
ATOM 759 O O . PRO A 1 95 ? 3.222 -11.889 13.128 1.00 82.19 95 PRO A O 1
ATOM 762 N N . TRP A 1 96 ? 2.778 -11.450 10.977 1.00 85.50 96 TRP A N 1
ATOM 763 C CA . TRP A 1 96 ? 3.522 -12.578 10.402 1.00 85.50 96 TRP A CA 1
ATOM 764 C C . TRP A 1 96 ? 4.947 -12.217 9.952 1.00 85.50 96 TRP A C 1
ATOM 766 O O . TRP A 1 96 ? 5.580 -13.025 9.283 1.00 85.50 96 TRP A O 1
ATOM 776 N N . LYS A 1 97 ? 5.470 -11.021 10.269 1.00 84.00 97 LYS A N 1
ATOM 777 C CA . LYS A 1 97 ? 6.790 -10.558 9.782 1.00 84.00 97 LYS A CA 1
ATOM 778 C C . LYS A 1 97 ? 7.949 -11.482 10.178 1.00 84.00 97 LYS A C 1
ATOM 780 O O . LYS A 1 97 ? 8.936 -11.552 9.458 1.00 84.00 97 LYS A O 1
ATOM 785 N N . HIS A 1 98 ? 7.820 -12.171 11.308 1.00 84.50 98 HIS A N 1
ATOM 786 C CA . HIS A 1 98 ? 8.843 -13.069 11.852 1.00 84.50 98 HIS A CA 1
ATOM 787 C C . HIS A 1 98 ? 8.616 -14.544 11.497 1.00 84.50 98 HIS A C 1
ATOM 789 O O . HIS A 1 98 ? 9.382 -15.394 11.935 1.00 84.50 98 HIS A O 1
ATOM 795 N N . LEU A 1 99 ? 7.553 -14.856 10.751 1.00 86.88 99 LEU A N 1
ATOM 796 C CA . LEU A 1 99 ? 7.246 -16.221 10.342 1.00 86.88 99 LEU A CA 1
ATOM 797 C C . LEU A 1 99 ? 7.909 -16.517 8.999 1.00 86.88 99 LEU A C 1
ATOM 799 O O . LEU A 1 99 ? 7.850 -15.702 8.079 1.00 86.88 99 LEU A O 1
ATOM 803 N N . GLU A 1 100 ? 8.491 -17.705 8.875 1.00 87.75 100 GLU A N 1
ATOM 804 C CA . GLU A 1 100 ? 9.122 -18.174 7.634 1.00 87.75 100 GLU A CA 1
ATOM 805 C C . GLU A 1 100 ? 8.257 -19.216 6.911 1.00 87.75 100 GLU A C 1
ATOM 807 O O . GLU A 1 100 ? 8.277 -19.318 5.681 1.00 87.75 100 GLU A O 1
ATOM 812 N N . SER A 1 101 ? 7.448 -19.968 7.665 1.00 92.06 101 SER A N 1
ATOM 813 C CA . SER A 1 101 ? 6.571 -21.003 7.123 1.00 92.06 101 SER A CA 1
ATOM 814 C C . SER A 1 101 ? 5.411 -20.393 6.340 1.00 92.06 101 SER A C 1
ATOM 816 O O . SER A 1 101 ? 4.608 -19.621 6.868 1.00 92.06 101 SER A O 1
ATOM 818 N N . ARG A 1 102 ? 5.276 -20.787 5.067 1.00 81.62 102 ARG A N 1
ATOM 819 C CA . ARG A 1 102 ? 4.170 -20.338 4.206 1.00 81.62 102 ARG A CA 1
ATOM 820 C C . ARG A 1 102 ? 2.803 -20.696 4.781 1.00 81.62 102 ARG A C 1
ATOM 822 O O . ARG A 1 102 ? 1.879 -19.894 4.646 1.00 81.62 102 ARG A O 1
ATOM 829 N N . ASP A 1 103 ? 2.695 -21.852 5.424 1.00 87.56 103 ASP A N 1
ATOM 830 C CA . ASP A 1 103 ? 1.433 -22.348 5.968 1.00 87.56 103 ASP A CA 1
ATOM 831 C C . ASP A 1 103 ? 1.028 -21.553 7.212 1.00 87.56 103 ASP A C 1
ATOM 833 O O . ASP A 1 103 ? -0.111 -21.099 7.311 1.00 87.56 103 ASP A O 1
ATOM 837 N N . GLU A 1 104 ? 1.976 -21.273 8.109 1.00 85.31 104 GLU A N 1
ATOM 838 C CA . GLU A 1 104 ? 1.734 -20.442 9.296 1.00 85.31 104 GLU A CA 1
ATOM 839 C C . GLU A 1 104 ? 1.397 -18.996 8.914 1.00 85.31 104 GLU A C 1
ATOM 841 O O . GLU A 1 104 ? 0.473 -18.396 9.467 1.00 85.31 104 GLU A O 1
ATOM 846 N N . ILE A 1 105 ? 2.094 -18.442 7.913 1.00 83.62 105 ILE A N 1
ATOM 847 C CA . ILE A 1 105 ? 1.773 -17.126 7.346 1.00 83.62 105 ILE A CA 1
ATOM 848 C C . ILE A 1 105 ? 0.348 -17.128 6.775 1.00 83.62 105 ILE A C 1
ATOM 850 O O . ILE A 1 105 ? -0.387 -16.157 6.966 1.00 83.62 105 ILE A O 1
ATOM 854 N N . GLY A 1 106 ? -0.045 -18.191 6.067 1.00 80.94 106 GLY A N 1
ATOM 855 C CA . GLY A 1 106 ? -1.387 -18.354 5.507 1.00 80.94 106 GLY A CA 1
ATOM 856 C C . GLY A 1 106 ? -2.467 -18.363 6.588 1.00 80.94 106 GLY A C 1
ATOM 857 O O . GLY A 1 106 ? -3.389 -17.548 6.540 1.00 80.94 106 GLY A O 1
ATOM 858 N N . GLN A 1 107 ? -2.296 -19.204 7.608 1.00 84.62 107 GLN A N 1
ATOM 859 C CA . GLN A 1 107 ? -3.225 -19.322 8.734 1.00 84.62 107 GLN A CA 1
ATOM 860 C C . GLN A 1 107 ? -3.343 -18.013 9.521 1.00 84.62 107 GLN A C 1
ATOM 862 O O . GLN A 1 107 ? -4.447 -17.589 9.868 1.00 84.62 107 GLN A O 1
ATOM 867 N N . LEU A 1 108 ? -2.225 -17.324 9.782 1.00 83.44 108 LEU A N 1
ATOM 868 C CA . LEU A 1 108 ? -2.263 -16.062 10.518 1.00 83.44 108 LEU A CA 1
ATOM 869 C C . LEU A 1 108 ? -2.935 -14.949 9.703 1.00 83.44 108 LEU A C 1
ATOM 871 O O . LEU A 1 108 ? -3.662 -14.133 10.273 1.00 83.44 108 LEU A O 1
ATOM 875 N N . LYS A 1 109 ? -2.756 -14.931 8.376 1.00 82.50 109 LYS A N 1
ATOM 876 C CA . LYS A 1 109 ? -3.475 -14.009 7.482 1.00 82.50 109 LYS A CA 1
ATOM 877 C C . LYS A 1 109 ? -4.980 -14.256 7.505 1.00 82.50 109 LYS A C 1
ATOM 879 O O . LYS A 1 109 ? -5.733 -13.295 7.646 1.00 82.50 109 LYS A O 1
ATOM 884 N N . GLU A 1 110 ? -5.406 -15.513 7.411 1.00 83.06 110 GLU A N 1
ATOM 885 C CA . GLU A 1 110 ? -6.819 -15.904 7.472 1.00 83.06 110 GLU A CA 1
ATOM 886 C C . GLU A 1 110 ? -7.442 -15.529 8.823 1.00 83.06 110 GLU A C 1
ATOM 888 O O . GLU A 1 110 ? -8.469 -14.851 8.884 1.00 83.06 110 GLU A O 1
ATOM 893 N N . LYS A 1 111 ? -6.744 -15.821 9.924 1.00 84.12 111 LYS A N 1
ATOM 894 C CA . LYS A 1 111 ? -7.167 -15.423 11.271 1.00 84.12 111 LYS A CA 1
ATOM 895 C C . LYS A 1 111 ? -7.297 -13.900 11.421 1.00 84.12 111 LYS A C 1
ATOM 897 O O . LYS A 1 111 ? -8.231 -13.419 12.064 1.00 84.12 111 LYS A O 1
ATOM 902 N N . CYS A 1 112 ? -6.388 -13.131 10.815 1.00 82.81 112 CYS A N 1
ATOM 903 C CA . CYS A 1 112 ? -6.442 -11.665 10.792 1.00 82.81 112 CYS A CA 1
ATOM 904 C C . CYS A 1 112 ? -7.566 -11.101 9.911 1.00 82.81 112 CYS A C 1
ATOM 906 O O . CYS A 1 112 ? -7.914 -9.937 10.075 1.00 82.81 112 CYS A O 1
ATOM 908 N N . ARG A 1 113 ? -8.109 -11.881 8.972 1.00 77.00 113 ARG A N 1
ATOM 909 C CA . ARG A 1 113 ? -9.256 -11.496 8.137 1.00 77.00 113 ARG A CA 1
ATOM 910 C C . ARG A 1 113 ? -10.601 -11.763 8.814 1.00 77.00 113 ARG A C 1
ATOM 912 O O . ARG A 1 113 ? -11.563 -11.071 8.512 1.00 77.00 113 ARG A O 1
ATOM 919 N N . GLY A 1 114 ? -10.653 -12.707 9.751 1.00 78.12 114 GLY A N 1
ATOM 920 C CA . GLY A 1 114 ? -11.830 -12.977 10.574 1.00 78.12 114 GLY A CA 1
ATOM 921 C C . GLY A 1 114 ? -11.727 -12.371 11.976 1.00 78.12 114 GLY A C 1
ATOM 922 O O . GLY A 1 114 ? -11.650 -11.159 12.177 1.00 78.12 114 GLY A O 1
ATOM 923 N N . GLU A 1 115 ? -11.716 -13.248 12.975 1.00 75.00 115 GLU A N 1
ATOM 924 C CA . GLU A 1 115 ? -11.878 -12.906 14.394 1.00 75.00 115 GLU A CA 1
ATOM 925 C C . GLU A 1 115 ? -10.754 -12.028 14.965 1.00 75.00 115 GLU A C 1
ATOM 927 O O . GLU A 1 115 ? -10.955 -11.294 15.934 1.00 75.00 115 GLU A O 1
ATOM 932 N N . SER A 1 116 ? -9.556 -12.073 14.371 1.00 81.69 116 SER A N 1
ATOM 933 C CA . SER A 1 116 ? -8.381 -11.336 14.853 1.00 81.69 116 SER A CA 1
ATOM 934 C C . SER A 1 116 ? -8.070 -10.085 14.034 1.00 81.69 116 SER A C 1
ATOM 936 O O . SER A 1 116 ? -6.929 -9.625 14.032 1.00 81.69 116 SER A O 1
ATOM 938 N N . ILE A 1 117 ? -9.067 -9.469 13.389 1.00 80.38 117 ILE A N 1
ATOM 939 C CA . ILE A 1 117 ? -8.867 -8.219 12.639 1.00 80.38 117 ILE A CA 1
ATOM 940 C C . ILE A 1 117 ? -8.238 -7.106 13.482 1.00 80.38 117 ILE A C 1
ATOM 942 O O . ILE A 1 117 ? -7.459 -6.307 12.971 1.00 80.38 117 ILE A O 1
ATOM 946 N N . LYS A 1 118 ? -8.480 -7.084 14.799 1.00 80.38 118 LYS A N 1
ATOM 947 C CA . LYS A 1 118 ? -7.842 -6.138 15.731 1.00 80.38 118 LYS A CA 1
ATOM 948 C C . LYS A 1 118 ? -6.327 -6.336 15.854 1.00 80.38 118 LYS A C 1
ATOM 950 O O . LYS A 1 118 ? -5.621 -5.361 16.095 1.00 80.38 118 LYS A O 1
ATOM 955 N N . LEU A 1 119 ? -5.811 -7.550 1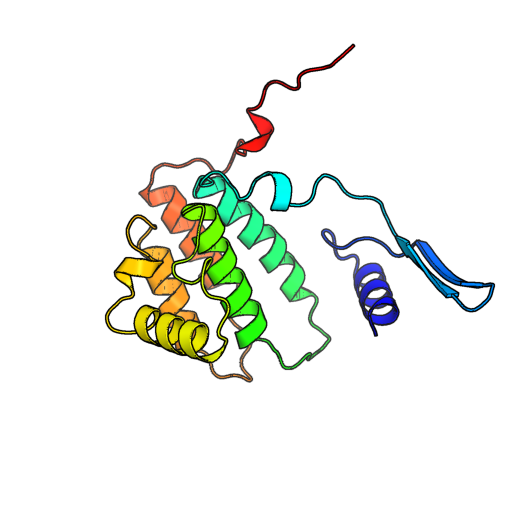5.656 1.00 80.06 119 LEU A N 1
ATOM 956 C CA . LEU A 1 119 ? -4.367 -7.809 15.633 1.00 80.06 119 LEU A CA 1
ATOM 957 C C . LEU A 1 119 ? -3.717 -7.051 14.468 1.00 80.06 119 LEU A C 1
ATOM 959 O O . LEU A 1 119 ? -2.696 -6.383 14.632 1.00 80.06 119 LEU A O 1
ATOM 963 N N . LEU A 1 120 ? -4.383 -7.073 13.313 1.00 78.12 120 LEU A N 1
ATOM 964 C CA . LEU A 1 120 ? -3.949 -6.371 12.113 1.00 78.12 120 LEU A CA 1
ATOM 965 C C . LEU A 1 120 ? -4.227 -4.861 12.201 1.00 78.12 120 LEU A C 1
ATOM 967 O O . LEU A 1 120 ? -3.315 -4.059 12.049 1.00 78.12 120 LEU A O 1
ATOM 971 N N . MET A 1 121 ? -5.448 -4.466 12.555 1.00 77.94 121 MET A N 1
ATOM 972 C CA . MET A 1 121 ? -5.973 -3.099 12.402 1.00 77.94 121 MET A CA 1
ATOM 973 C C . MET A 1 121 ? -6.075 -2.294 13.703 1.00 77.94 121 MET A C 1
ATOM 975 O O . MET A 1 121 ? -6.493 -1.140 13.683 1.00 77.94 121 MET A O 1
ATOM 979 N N . GLY A 1 122 ? -5.735 -2.870 14.858 1.00 77.88 122 GLY A N 1
ATOM 980 C CA . GLY A 1 122 ? -5.817 -2.167 16.141 1.00 77.88 122 GLY A CA 1
ATOM 981 C C . GLY A 1 122 ? -4.940 -0.914 16.148 1.00 77.88 122 GLY A C 1
ATOM 982 O O . GLY A 1 122 ? -3.743 -1.021 15.908 1.00 77.88 122 GLY A O 1
ATOM 983 N N . GLY A 1 123 ? -5.535 0.255 16.398 1.00 75.12 123 GLY A N 1
ATOM 984 C CA . GLY A 1 123 ? -4.851 1.554 16.341 1.00 75.12 123 GLY A CA 1
ATOM 985 C C . GLY A 1 123 ? -4.843 2.222 14.959 1.00 75.12 123 GLY A C 1
ATOM 986 O O . GLY A 1 123 ? -4.410 3.365 14.852 1.00 75.12 123 GLY A O 1
ATOM 987 N N . CYS A 1 124 ? -5.345 1.559 13.912 1.00 79.81 124 CYS A N 1
ATOM 988 C CA . CYS A 1 124 ? -5.562 2.180 12.604 1.00 79.81 124 CYS A CA 1
ATOM 989 C C . CYS A 1 124 ? -6.933 2.890 12.544 1.00 79.81 124 CYS A C 1
ATOM 991 O O . CYS A 1 124 ? -7.855 2.503 13.271 1.00 79.81 124 CYS A O 1
ATOM 993 N N . PRO A 1 125 ? -7.104 3.895 11.662 1.00 83.31 125 PRO A N 1
ATOM 994 C CA . PRO A 1 125 ? -8.407 4.509 11.405 1.00 83.31 125 PRO A CA 1
ATOM 995 C C . PRO A 1 125 ? -9.458 3.477 10.973 1.00 83.31 125 PRO A C 1
ATOM 997 O O . PRO A 1 125 ? -9.145 2.512 10.271 1.00 83.31 125 PRO A O 1
ATOM 1000 N N . LYS A 1 126 ? -10.722 3.682 11.364 1.00 86.06 126 LYS A N 1
ATOM 1001 C CA . LYS A 1 126 ? -11.816 2.731 11.085 1.00 86.06 126 LYS A CA 1
ATOM 1002 C C . LYS A 1 126 ? -12.065 2.549 9.588 1.00 86.06 126 LYS A C 1
ATOM 1004 O O . LYS A 1 126 ? -12.460 1.470 9.159 1.00 86.06 126 LYS A O 1
ATOM 1009 N N . GLU A 1 127 ? -11.760 3.566 8.791 1.00 86.25 127 GLU A N 1
ATOM 1010 C CA . GLU A 1 127 ? -11.883 3.565 7.335 1.00 86.25 127 GLU A CA 1
ATOM 1011 C C . GLU A 1 127 ? -11.022 2.476 6.691 1.00 86.25 127 GLU A C 1
ATOM 1013 O O . GLU A 1 127 ? -11.379 1.961 5.636 1.00 86.25 127 GLU A O 1
ATOM 1018 N N . TYR A 1 128 ? -9.918 2.072 7.329 1.00 81.75 128 TYR A N 1
ATOM 1019 C CA . TYR A 1 128 ? -9.087 0.979 6.827 1.00 81.75 128 TYR A CA 1
ATOM 1020 C C . TYR A 1 128 ? -9.852 -0.347 6.863 1.00 81.75 128 TYR A C 1
ATOM 1022 O O . TYR A 1 128 ? -9.694 -1.166 5.962 1.00 81.75 128 TYR A O 1
ATOM 1030 N N . VAL A 1 129 ? -10.693 -0.558 7.883 1.00 83.81 129 VAL A N 1
ATOM 1031 C CA . VAL A 1 129 ? -11.542 -1.753 7.991 1.00 83.81 129 VAL A CA 1
ATOM 1032 C C . VAL A 1 129 ? -12.610 -1.731 6.903 1.00 83.81 129 VAL A C 1
ATOM 1034 O O . VAL A 1 129 ? -12.832 -2.747 6.259 1.00 83.81 129 VAL A O 1
ATOM 1037 N N . THR A 1 130 ? -13.211 -0.568 6.636 1.00 87.06 130 THR A N 1
ATOM 1038 C CA . THR A 1 130 ? -14.193 -0.404 5.552 1.00 87.06 130 THR A CA 1
ATOM 1039 C C . THR A 1 130 ? -13.585 -0.664 4.176 1.00 87.06 130 THR A C 1
ATOM 1041 O O . THR A 1 130 ? -14.184 -1.359 3.362 1.00 87.06 130 THR A O 1
ATOM 1044 N N . ILE A 1 131 ? -12.378 -0.151 3.915 1.00 82.56 131 ILE A N 1
ATOM 1045 C CA . ILE A 1 131 ? -11.646 -0.439 2.674 1.00 82.56 131 ILE A CA 1
ATOM 1046 C C . ILE A 1 131 ? -11.356 -1.939 2.562 1.00 82.56 131 ILE A C 1
ATOM 1048 O O . ILE A 1 131 ? -11.453 -2.501 1.474 1.00 82.56 131 ILE A O 1
ATOM 1052 N N . LEU A 1 132 ? -10.994 -2.583 3.672 1.00 80.50 132 LEU A N 1
ATOM 1053 C CA . LEU A 1 132 ? -10.690 -4.004 3.679 1.00 80.50 132 LEU A CA 1
ATOM 1054 C C . LEU A 1 132 ? -11.912 -4.865 3.360 1.00 80.50 132 LEU A C 1
ATOM 1056 O O . LEU A 1 132 ? -11.831 -5.708 2.474 1.00 80.50 132 LEU A O 1
ATOM 1060 N N . ASP A 1 133 ? -13.031 -4.596 4.028 1.00 83.88 133 ASP A N 1
ATOM 1061 C CA . ASP A 1 133 ? -14.308 -5.261 3.769 1.00 83.88 133 ASP A CA 1
ATOM 1062 C C . ASP A 1 133 ? -14.743 -5.065 2.311 1.00 83.88 133 ASP A C 1
ATOM 1064 O O . ASP A 1 133 ? -15.094 -6.019 1.622 1.00 83.88 133 ASP A O 1
ATOM 1068 N N . TYR A 1 134 ? -14.611 -3.845 1.785 1.00 84.69 134 TYR A N 1
ATOM 1069 C CA . TYR A 1 134 ? -14.857 -3.577 0.373 1.00 84.69 134 TYR A CA 1
ATOM 1070 C C . TYR A 1 134 ? -14.004 -4.467 -0.546 1.00 84.69 134 TYR A C 1
ATOM 1072 O O . TYR A 1 134 ? -14.542 -5.079 -1.463 1.00 84.69 134 TYR A O 1
ATOM 1080 N N . ILE A 1 135 ? -12.695 -4.581 -0.297 1.00 78.69 135 ILE A N 1
ATOM 1081 C CA . ILE A 1 135 ? -11.786 -5.402 -1.114 1.00 78.69 135 ILE A CA 1
ATOM 1082 C C . ILE A 1 135 ? -12.134 -6.886 -1.028 1.00 78.69 135 ILE A C 1
ATOM 1084 O O . ILE A 1 135 ? -12.144 -7.556 -2.061 1.00 78.69 135 ILE A O 1
ATOM 1088 N N . ASP A 1 136 ? -12.414 -7.390 0.173 1.00 79.06 136 ASP A N 1
ATOM 1089 C CA . ASP A 1 136 ? -12.735 -8.800 0.397 1.00 79.06 136 ASP A CA 1
ATOM 1090 C C . ASP A 1 136 ? -14.057 -9.197 -0.303 1.00 79.06 136 ASP A C 1
ATOM 1092 O O . ASP A 1 136 ? -14.221 -10.349 -0.703 1.00 79.06 136 ASP A O 1
ATOM 1096 N N . ASN A 1 137 ? -14.959 -8.236 -0.545 1.00 82.06 137 ASN A N 1
ATOM 1097 C CA . ASN A 1 137 ? -16.220 -8.439 -1.271 1.00 82.06 137 ASN A CA 1
ATOM 1098 C C . ASN A 1 137 ? -16.131 -8.205 -2.794 1.00 82.06 137 ASN A C 1
ATOM 1100 O O . ASN A 1 137 ? -17.102 -8.446 -3.520 1.00 82.06 137 ASN A O 1
ATOM 1104 N N . ILE A 1 138 ? -14.991 -7.754 -3.327 1.00 79.25 138 ILE A N 1
ATOM 1105 C CA . ILE A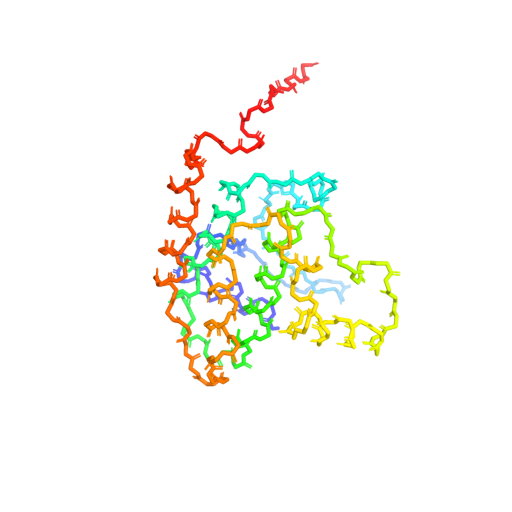 1 138 ? -14.821 -7.597 -4.776 1.00 79.25 138 ILE A CA 1
ATOM 1106 C C . ILE A 1 138 ? -14.568 -8.962 -5.413 1.00 79.25 138 ILE A C 1
ATOM 1108 O O . ILE A 1 138 ? -13.708 -9.737 -5.007 1.00 79.25 138 ILE A O 1
ATOM 1112 N N . CYS A 1 139 ? -15.290 -9.249 -6.492 1.00 72.25 139 CYS A N 1
ATOM 1113 C CA . CYS A 1 139 ? -15.034 -10.433 -7.303 1.00 72.25 139 CYS A CA 1
ATOM 1114 C C . CYS A 1 139 ? -13.710 -10.304 -8.072 1.00 72.25 139 CYS A C 1
ATOM 1116 O O . CYS A 1 139 ? -13.402 -9.253 -8.626 1.00 72.25 139 CYS A O 1
ATOM 1118 N N . TYR A 1 140 ? -12.993 -11.416 -8.242 1.00 61.66 140 TYR A N 1
ATOM 1119 C CA . TYR A 1 140 ? -11.682 -11.480 -8.907 1.00 61.66 140 TYR A CA 1
ATOM 1120 C C . TYR A 1 140 ? -11.573 -10.753 -10.263 1.00 61.66 140 TYR A C 1
ATOM 1122 O O . TYR A 1 140 ? -10.511 -10.226 -10.601 1.00 61.66 140 TYR A O 1
ATOM 1130 N N . TYR A 1 141 ? -12.654 -10.724 -11.045 1.00 66.69 141 TYR A N 1
ATOM 1131 C CA . TYR A 1 141 ? -12.687 -10.116 -12.379 1.00 66.69 141 TYR A CA 1
ATOM 1132 C C . TYR A 1 141 ? -13.136 -8.649 -12.393 1.00 66.69 141 TYR A C 1
ATOM 1134 O O . TYR A 1 141 ? -13.094 -8.022 -13.451 1.00 66.69 141 TYR A O 1
ATOM 1142 N N . HIS A 1 142 ? -13.581 -8.113 -11.256 1.00 69.75 142 HIS A N 1
ATOM 1143 C CA . HIS A 1 142 ? -14.056 -6.742 -11.150 1.00 69.75 142 HIS A CA 1
ATOM 1144 C C . HIS A 1 142 ? -12.908 -5.789 -10.820 1.00 69.75 142 HIS A C 1
ATOM 1146 O O . HIS A 1 142 ? -12.050 -6.063 -9.981 1.00 69.75 142 HIS A O 1
ATOM 1152 N N . THR A 1 143 ? -12.913 -4.642 -11.491 1.00 72.06 143 THR A N 1
ATOM 1153 C CA . THR A 1 143 ? -12.013 -3.533 -11.180 1.00 72.06 143 THR A CA 1
ATOM 1154 C C . THR A 1 143 ? -12.521 -2.824 -9.927 1.00 72.06 143 THR A C 1
ATOM 1156 O O . THR A 1 143 ? -13.684 -2.417 -9.920 1.00 72.06 143 THR A O 1
ATOM 1159 N N . PRO A 1 144 ? -11.689 -2.609 -8.896 1.00 74.69 144 PRO A N 1
ATOM 1160 C CA . PRO A 1 144 ? -12.104 -1.795 -7.767 1.00 74.69 144 PRO A CA 1
ATOM 1161 C C . PRO A 1 144 ? -12.345 -0.340 -8.158 1.00 74.69 144 PRO A C 1
ATOM 1163 O O . PRO A 1 144 ? -11.565 0.272 -8.888 1.00 74.69 144 PRO A O 1
ATOM 1166 N N . ASP A 1 145 ? -13.376 0.251 -7.572 1.00 79.69 145 ASP A N 1
ATOM 1167 C CA . ASP A 1 145 ? -13.536 1.690 -7.446 1.00 79.69 145 ASP A CA 1
ATOM 1168 C C . ASP A 1 145 ? -12.415 2.312 -6.593 1.00 79.69 145 ASP A C 1
ATOM 1170 O O . ASP A 1 145 ? -12.452 2.383 -5.363 1.00 79.69 145 ASP A O 1
ATOM 1174 N N . TYR A 1 146 ? -11.386 2.796 -7.279 1.00 74.69 146 TYR A N 1
ATOM 1175 C CA . TYR A 1 146 ? -10.276 3.512 -6.663 1.00 74.69 146 TYR A CA 1
ATOM 1176 C C . TYR A 1 146 ? -10.653 4.903 -6.137 1.00 74.69 146 TYR A C 1
ATOM 1178 O O . TYR A 1 146 ? -9.918 5.452 -5.314 1.00 74.69 146 TYR A O 1
ATOM 1186 N N . ASN A 1 147 ? -11.752 5.506 -6.603 1.00 77.00 147 ASN A N 1
ATOM 1187 C CA . ASN A 1 147 ? -12.212 6.792 -6.081 1.00 77.00 147 ASN A CA 1
ATOM 1188 C C . ASN A 1 147 ? -12.830 6.605 -4.696 1.00 77.00 147 ASN A C 1
ATOM 1190 O O . ASN A 1 147 ? -12.513 7.384 -3.797 1.00 77.00 147 ASN A O 1
ATOM 1194 N N . LEU A 1 148 ? -13.621 5.545 -4.509 1.00 82.31 148 LEU A N 1
ATOM 1195 C CA . LEU A 1 148 ? -14.161 5.152 -3.207 1.00 82.31 148 LEU A CA 1
ATOM 1196 C C . LEU A 1 148 ? -13.036 4.943 -2.183 1.00 82.31 148 LEU A C 1
ATOM 1198 O O . LEU A 1 148 ? -13.040 5.545 -1.110 1.00 82.31 148 LEU A O 1
ATOM 1202 N N . ILE A 1 149 ? -12.007 4.170 -2.548 1.00 80.50 149 ILE A N 1
ATOM 1203 C CA . ILE A 1 149 ? -10.850 3.921 -1.671 1.00 80.50 149 ILE A CA 1
ATOM 1204 C C . ILE A 1 149 ? -10.157 5.242 -1.283 1.00 80.50 149 ILE A C 1
ATOM 1206 O O . ILE A 1 149 ? -9.852 5.472 -0.111 1.00 80.50 149 ILE A O 1
ATOM 1210 N N . ARG A 1 150 ? -9.938 6.156 -2.241 1.00 76.19 150 ARG A N 1
ATOM 1211 C CA . ARG A 1 150 ? -9.354 7.483 -1.956 1.00 76.19 150 ARG A CA 1
ATOM 1212 C C . ARG A 1 150 ? -10.214 8.312 -1.012 1.00 76.19 150 ARG A C 1
ATOM 1214 O O . ARG A 1 150 ? -9.660 9.012 -0.165 1.00 76.19 150 ARG A O 1
ATOM 1221 N N . GLN A 1 151 ? -11.535 8.274 -1.182 1.00 83.69 151 GLN A N 1
ATOM 1222 C CA . GLN A 1 151 ? -12.462 8.992 -0.313 1.00 83.69 151 GLN A CA 1
ATOM 1223 C C . GLN A 1 151 ? -12.340 8.489 1.122 1.00 83.69 151 GLN A C 1
ATOM 1225 O O . GLN A 1 151 ? -12.148 9.311 2.011 1.00 83.69 151 GLN A O 1
ATOM 1230 N N . HIS A 1 152 ? -12.306 7.173 1.339 1.00 85.19 152 HIS A N 1
ATOM 1231 C CA . HIS A 1 152 ? -12.098 6.604 2.672 1.00 85.19 152 HIS A CA 1
ATOM 1232 C C . HIS A 1 152 ? -10.784 7.058 3.316 1.00 85.19 152 HIS A C 1
ATOM 1234 O O . HIS A 1 152 ? -10.785 7.484 4.469 1.00 85.19 152 HIS A O 1
ATOM 1240 N N . PHE A 1 153 ? -9.667 7.070 2.584 1.00 79.81 153 PHE A N 1
ATOM 1241 C CA . PHE A 1 153 ? -8.429 7.610 3.151 1.00 79.81 153 PHE A CA 1
ATOM 1242 C C . PHE A 1 153 ? -8.498 9.119 3.442 1.00 79.81 153 PHE A C 1
ATOM 1244 O O . PHE A 1 153 ? -7.896 9.589 4.408 1.00 79.81 153 PHE A O 1
ATOM 1251 N N . LYS A 1 154 ? -9.200 9.902 2.614 1.00 81.38 154 LYS A N 1
ATOM 1252 C CA . LYS A 1 154 ? -9.400 11.337 2.863 1.00 81.38 154 LYS A CA 1
ATOM 1253 C C . LYS A 1 154 ? -10.241 11.558 4.121 1.00 81.38 154 LYS A C 1
ATOM 1255 O O . LYS A 1 154 ? -9.874 12.387 4.949 1.00 81.38 154 LYS A O 1
ATOM 1260 N N . THR A 1 155 ? -11.310 10.785 4.286 1.00 87.06 155 THR A N 1
ATOM 1261 C CA . THR A 1 155 ? -12.152 10.777 5.486 1.00 87.06 155 THR A CA 1
ATOM 1262 C C . THR A 1 155 ? -11.338 10.424 6.728 1.00 87.06 155 THR A C 1
ATOM 1264 O O . THR A 1 155 ? -11.434 11.136 7.725 1.00 87.06 155 THR A O 1
ATOM 1267 N N . ALA A 1 156 ? -10.457 9.420 6.648 1.00 84.31 156 ALA A N 1
ATOM 1268 C CA . ALA A 1 156 ? -9.562 9.063 7.747 1.00 84.31 156 ALA A CA 1
ATOM 1269 C C . ALA A 1 156 ? -8.683 10.246 8.187 1.00 84.31 156 ALA A C 1
ATOM 1271 O O . ALA A 1 156 ? -8.541 10.489 9.381 1.00 84.31 156 ALA A O 1
ATOM 1272 N N . LEU A 1 157 ? -8.124 11.028 7.255 1.00 79.56 157 LEU A N 1
ATOM 1273 C CA . LEU A 1 157 ? -7.360 12.227 7.624 1.00 79.56 157 LEU A CA 1
ATOM 1274 C C . LEU A 1 157 ? -8.225 13.303 8.275 1.00 79.56 157 LEU A C 1
ATOM 1276 O O . LEU A 1 157 ? -7.827 13.864 9.292 1.00 79.56 157 LEU A O 1
ATOM 1280 N N . GLN A 1 158 ? -9.399 13.571 7.701 1.00 84.75 158 GLN A N 1
ATOM 1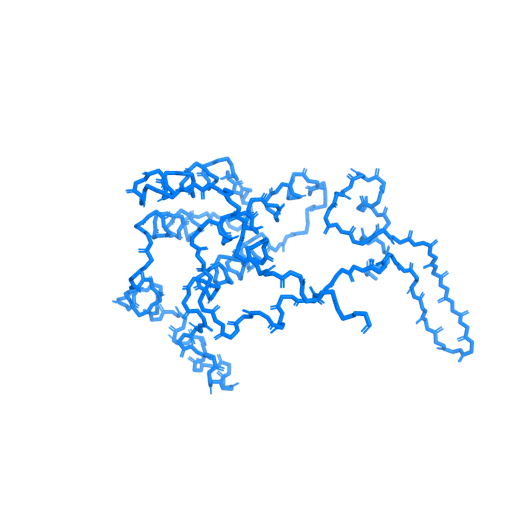281 C CA . GLN A 1 158 ? -10.308 14.604 8.196 1.00 84.75 158 GLN A CA 1
ATOM 1282 C C . GLN A 1 158 ? -10.776 14.304 9.622 1.00 84.75 158 GLN A C 1
ATOM 1284 O O . GLN A 1 158 ? -10.712 15.180 10.476 1.00 84.75 158 GLN A O 1
ATOM 1289 N N . ILE A 1 159 ? -11.177 13.061 9.901 1.00 85.12 159 ILE A N 1
ATOM 1290 C CA . ILE A 1 159 ? -11.636 12.643 11.234 1.00 85.12 159 ILE A CA 1
ATOM 1291 C C . ILE A 1 159 ? -10.504 12.702 12.263 1.00 85.12 159 ILE A C 1
ATOM 1293 O O . ILE A 1 159 ? -10.738 13.051 13.417 1.00 85.12 159 ILE A O 1
ATOM 1297 N N . ASN A 1 160 ? -9.271 12.401 11.851 1.00 79.88 160 ASN A N 1
ATOM 1298 C CA . ASN A 1 160 ? -8.102 12.481 12.726 1.00 79.88 160 ASN A CA 1
ATOM 1299 C C . ASN A 1 160 ? -7.481 13.893 12.782 1.00 79.88 160 ASN A C 1
ATOM 1301 O O . ASN A 1 160 ? -6.431 14.057 13.398 1.00 79.88 160 ASN A O 1
ATOM 1305 N N . ASN A 1 161 ? -8.106 14.909 12.165 1.00 83.44 161 ASN A N 1
ATOM 1306 C CA . ASN A 1 161 ? -7.600 16.287 12.073 1.00 83.44 161 ASN A CA 1
ATOM 1307 C C . ASN A 1 161 ? -6.155 16.376 11.547 1.00 83.44 161 ASN A C 1
ATOM 1309 O O . ASN A 1 161 ? -5.347 17.179 12.012 1.00 83.44 161 ASN A O 1
ATOM 1313 N N . LEU A 1 162 ? -5.818 15.524 10.578 1.00 77.31 162 LEU A N 1
ATOM 1314 C CA . LEU A 1 162 ? -4.490 15.463 9.980 1.00 77.31 162 LEU A CA 1
ATOM 1315 C C . LEU A 1 162 ? -4.464 16.206 8.645 1.00 77.31 162 LEU A C 1
ATOM 1317 O O . LEU A 1 162 ? -5.285 15.961 7.760 1.00 77.31 162 LEU A O 1
ATOM 1321 N N . ASN A 1 163 ? -3.452 17.052 8.471 1.00 73.19 163 ASN A N 1
ATOM 1322 C CA . ASN A 1 163 ? -3.137 17.639 7.174 1.00 73.19 163 ASN A CA 1
ATOM 1323 C C . ASN A 1 163 ? -2.364 16.635 6.309 1.00 73.19 163 ASN A C 1
ATOM 1325 O O . ASN A 1 163 ? -1.550 15.854 6.802 1.00 73.19 163 ASN A O 1
ATOM 1329 N N . GLU A 1 164 ? -2.623 16.665 5.001 1.00 69.12 164 GLU A N 1
ATOM 1330 C CA . GLU A 1 164 ? -1.943 15.811 4.019 1.00 69.12 164 GLU A CA 1
ATOM 1331 C C . GLU A 1 164 ? -0.442 16.116 3.917 1.00 69.12 164 GLU A C 1
ATOM 1333 O O . GLU A 1 164 ? 0.359 15.199 3.751 1.00 69.12 164 GLU A O 1
ATOM 1338 N N . TYR A 1 165 ? -0.085 17.388 4.080 1.00 73.62 165 TYR A N 1
ATOM 1339 C CA . TYR A 1 165 ? 1.271 17.914 3.982 1.00 73.62 165 TYR A CA 1
ATOM 1340 C C . TYR A 1 165 ? 1.679 18.600 5.290 1.00 73.62 165 TYR A C 1
ATOM 1342 O O . TYR A 1 165 ? 0.800 19.107 6.001 1.00 73.62 165 TYR A O 1
ATOM 1350 N N . PRO A 1 166 ? 2.988 18.701 5.588 1.00 70.06 166 PRO A N 1
ATOM 1351 C CA . PRO A 1 166 ? 4.135 18.061 4.910 1.00 70.06 166 PRO A CA 1
ATOM 1352 C C . PRO A 1 166 ? 4.313 16.574 5.281 1.00 70.06 166 PRO A C 1
ATOM 1354 O O . PRO A 1 166 ? 3.867 16.144 6.352 1.00 70.06 166 PRO A O 1
ATOM 1357 N N . TYR A 1 167 ? 4.983 15.782 4.437 1.00 68.00 167 TYR A N 1
ATOM 1358 C CA . TYR A 1 167 ? 5.246 14.351 4.688 1.00 68.00 167 TYR A CA 1
ATOM 1359 C C . TYR A 1 167 ? 6.296 14.113 5.780 1.00 68.00 167 TYR A C 1
ATOM 1361 O O . TYR A 1 167 ? 7.057 15.006 6.149 1.00 68.00 167 TYR A O 1
ATOM 1369 N N . ASP A 1 168 ? 6.360 12.890 6.318 1.00 70.06 168 ASP A N 1
ATOM 1370 C CA . ASP A 1 168 ? 7.265 12.570 7.437 1.00 70.06 168 ASP A CA 1
ATOM 1371 C C . ASP A 1 168 ? 8.750 12.813 7.099 1.00 70.06 168 ASP A C 1
ATOM 1373 O O . ASP A 1 168 ? 9.501 13.280 7.951 1.00 70.06 168 ASP A O 1
ATOM 1377 N N . TRP A 1 169 ? 9.170 12.552 5.858 1.00 70.44 169 TRP A N 1
ATOM 1378 C CA . TRP A 1 169 ? 10.549 12.778 5.397 1.00 70.44 169 TRP A CA 1
ATOM 1379 C C . TRP A 1 169 ? 10.841 14.227 4.977 1.00 70.44 169 TRP A C 1
ATOM 1381 O O . TRP A 1 169 ? 12.004 14.589 4.853 1.00 70.44 169 TRP A O 1
ATOM 1391 N N . GLU A 1 170 ? 9.820 15.066 4.780 1.00 69.50 170 GLU A N 1
ATOM 1392 C CA . GLU A 1 170 ? 9.991 16.489 4.431 1.00 69.50 170 GLU A CA 1
ATOM 1393 C C . GLU A 1 170 ? 10.290 17.358 5.657 1.00 69.50 170 GLU A C 1
ATOM 1395 O O . GLU A 1 170 ? 10.774 18.476 5.526 1.00 69.50 170 GLU A O 1
ATOM 1400 N N . ASN A 1 171 ? 10.014 16.840 6.857 1.00 61.97 171 ASN A N 1
ATOM 1401 C CA . ASN A 1 171 ? 10.283 17.532 8.118 1.00 61.97 171 ASN A CA 1
ATOM 1402 C C . ASN A 1 171 ? 11.646 17.174 8.720 1.00 61.97 171 ASN A C 1
ATOM 1404 O O . ASN A 1 171 ? 11.992 17.676 9.789 1.00 61.97 171 ASN A O 1
ATOM 1408 N N . GLN A 1 172 ? 12.414 16.288 8.082 1.00 54.72 172 GLN A N 1
ATOM 1409 C CA . GLN A 1 172 ? 13.774 16.025 8.529 1.00 54.72 172 GLN A CA 1
ATOM 1410 C C . GLN A 1 172 ? 14.640 17.205 8.087 1.00 54.72 172 GLN A C 1
ATOM 1412 O O . GLN A 1 172 ? 14.653 17.501 6.889 1.00 54.72 172 GLN A O 1
ATOM 1417 N N . PRO A 1 173 ? 15.352 17.893 9.002 1.00 49.88 173 PRO A N 1
ATOM 1418 C CA . PRO A 1 173 ? 16.343 18.864 8.579 1.00 49.88 173 PRO A CA 1
ATOM 1419 C C . PRO A 1 173 ? 17.294 18.112 7.658 1.00 49.88 173 PRO A C 1
ATOM 1421 O O . PRO A 1 173 ? 17.918 17.137 8.081 1.00 49.88 173 PRO A O 1
ATOM 1424 N N . HIS A 1 174 ? 17.343 18.506 6.385 1.00 52.03 174 HIS A N 1
ATOM 1425 C CA . HIS A 1 174 ? 18.378 18.037 5.487 1.00 52.03 174 HIS A CA 1
ATOM 1426 C C . HIS A 1 174 ? 19.693 18.346 6.193 1.00 52.03 174 HIS A C 1
ATOM 1428 O O . HIS A 1 174 ? 20.079 19.509 6.304 1.00 52.03 174 HIS A O 1
ATOM 1434 N N . GLN A 1 175 ? 20.349 17.321 6.738 1.00 42.56 175 GLN A N 1
ATOM 1435 C CA . GLN A 1 175 ? 21.751 17.433 7.083 1.00 42.56 175 GLN A CA 1
ATOM 1436 C C . GLN A 1 175 ? 22.456 17.588 5.741 1.00 42.56 175 GLN A C 1
ATOM 1438 O O . GLN A 1 175 ? 22.798 16.617 5.071 1.00 42.56 175 GLN A O 1
ATOM 1443 N N . LEU A 1 176 ? 22.546 18.842 5.297 1.00 41.91 176 LEU A N 1
ATOM 1444 C CA . LEU A 1 176 ? 23.486 19.292 4.296 1.00 41.91 176 LEU A CA 1
ATOM 1445 C C . LEU A 1 176 ? 24.859 19.023 4.906 1.00 41.91 176 LEU A C 1
ATOM 1447 O O . LEU A 1 176 ? 25.419 19.861 5.610 1.00 41.91 176 LEU A O 1
ATOM 1451 N N . ASN A 1 177 ? 25.341 17.799 4.715 1.00 35.91 177 ASN A N 1
ATOM 1452 C CA . ASN A 1 177 ? 26.735 17.470 4.924 1.00 35.91 177 ASN A CA 1
ATOM 1453 C C . ASN A 1 177 ? 27.504 18.205 3.823 1.00 35.91 177 ASN A C 1
ATOM 1455 O O . ASN A 1 177 ? 27.553 17.740 2.683 1.00 35.91 177 ASN A O 1
ATOM 1459 N N . ASN A 1 178 ? 27.994 19.397 4.172 1.00 35.97 178 ASN A N 1
ATOM 1460 C CA . ASN A 1 178 ? 29.131 20.033 3.511 1.00 35.97 178 ASN A CA 1
ATOM 1461 C C . ASN A 1 178 ? 30.403 19.235 3.801 1.00 35.97 178 ASN A C 1
ATOM 1463 O O . ASN A 1 178 ? 30.531 18.749 4.950 1.00 35.97 178 ASN A O 1
#

pLDDT: mean 72.97, std 13.89, range [35.91, 95.31]

Secondary structure (DSSP, 8-state):
-HHHHHHHHHHTT-SSSPPEEEEEEETTEEEEEE---S--GGGTTTSPPPHHHHHHHHHHHHHHGGG--S--S-HHHHHHHHHHHHHHHHHSS-TTTT---HHHHHHHHHHHHTTTHHHHHTTS-HHHHHHHHHHHTS-TTSPP-HHHHHHHHHHHHHHTT--S-S-TTTTS------